Protein 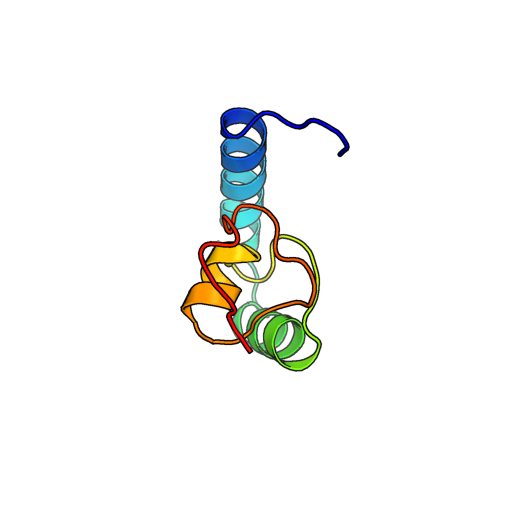AF-A0A7X9KKA4-F1 (afdb_monomer_lite)

pLDDT: mean 87.09, std 13.85, range [44.88, 97.62]

Sequence (70 aa):
PKAERPQARERREARARRLCIACPVLSECRSFARQHHEYGFWAGESEEDRHLAGFTVSAPIGVRARGIRA

Structure (mmCIF, N/CA/C/O backbone):
data_AF-A0A7X9KKA4-F1
#
_entry.id   AF-A0A7X9KKA4-F1
#
loop_
_atom_site.group_PDB
_atom_site.id
_atom_site.type_symbol
_atom_site.label_atom_id
_atom_site.label_alt_id
_atom_site.label_comp_id
_atom_site.label_asym_id
_atom_site.label_entity_id
_atom_site.label_seq_id
_atom_site.pdbx_PDB_ins_code
_atom_site.Cartn_x
_atom_site.Cartn_y
_atom_site.Cartn_z
_atom_site.occupancy
_atom_site.B_iso_or_equiv
_atom_site.auth_seq_id
_atom_site.auth_comp_id
_atom_site.auth_asym_id
_atom_site.auth_atom_id
_atom_site.pdbx_PDB_model_num
ATOM 1 N N . PRO A 1 1 ? 12.510 1.515 -7.263 1.00 61.78 1 PRO A N 1
ATOM 2 C CA . PRO A 1 1 ? 13.588 1.242 -8.249 1.00 61.78 1 PRO A CA 1
ATOM 3 C C . PRO A 1 1 ? 13.441 2.168 -9.462 1.00 61.78 1 PRO A C 1
ATOM 5 O O . PRO A 1 1 ? 12.342 2.267 -10.002 1.00 61.78 1 PRO A O 1
ATOM 8 N N . LYS A 1 2 ? 14.494 2.902 -9.850 1.00 52.62 2 LYS A N 1
ATOM 9 C CA . LYS A 1 2 ? 14.426 3.777 -11.034 1.00 52.62 2 LYS A CA 1
ATOM 10 C C . LYS A 1 2 ? 14.416 2.903 -12.301 1.00 52.62 2 LYS A C 1
ATOM 12 O O . LYS A 1 2 ? 15.195 1.961 -12.382 1.00 52.62 2 LYS A O 1
ATOM 17 N N . ALA A 1 3 ? 13.524 3.207 -13.249 1.00 69.25 3 ALA A N 1
ATOM 18 C CA . ALA A 1 3 ? 13.349 2.496 -14.528 1.00 69.25 3 ALA A CA 1
ATOM 19 C C . ALA A 1 3 ? 12.904 1.016 -14.442 1.00 69.25 3 ALA A C 1
ATOM 21 O O . ALA A 1 3 ? 13.242 0.200 -15.301 1.00 69.25 3 ALA A O 1
ATOM 22 N N . GLU A 1 4 ? 12.122 0.644 -13.428 1.00 77.94 4 GLU A N 1
ATOM 23 C CA . GLU A 1 4 ? 11.567 -0.708 -13.362 1.00 77.94 4 GLU A CA 1
ATOM 24 C C . GLU A 1 4 ? 10.544 -0.982 -14.473 1.00 77.94 4 GLU A C 1
ATOM 26 O O . GLU A 1 4 ? 9.643 -0.183 -14.729 1.00 77.94 4 GLU 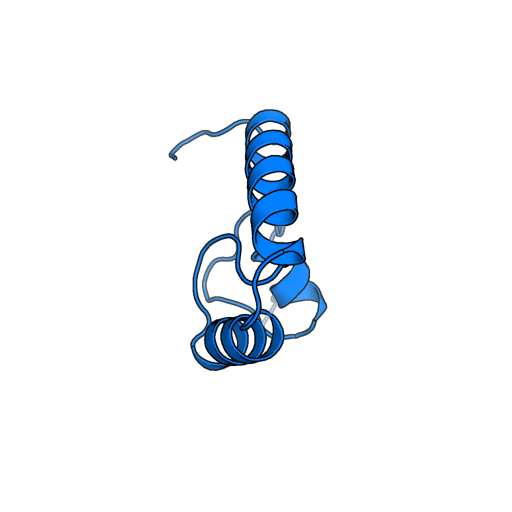A O 1
ATOM 31 N N . ARG A 1 5 ? 10.655 -2.152 -15.113 1.00 81.69 5 ARG A N 1
ATOM 32 C CA . ARG A 1 5 ? 9.687 -2.612 -16.115 1.00 81.69 5 ARG A CA 1
ATOM 33 C C . ARG A 1 5 ? 8.349 -2.988 -15.459 1.00 81.69 5 ARG A C 1
ATOM 35 O O . ARG A 1 5 ? 8.378 -3.672 -14.434 1.00 81.69 5 ARG A O 1
ATOM 42 N N . PRO A 1 6 ? 7.193 -2.685 -16.082 1.00 82.75 6 PRO A N 1
ATOM 43 C CA . PRO A 1 6 ? 5.874 -3.038 -15.542 1.00 82.75 6 PRO A CA 1
ATOM 44 C C . PRO A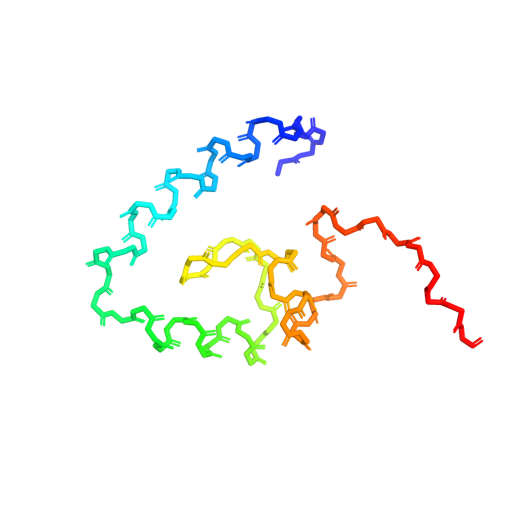 1 6 ? 5.740 -4.509 -15.115 1.00 82.75 6 PRO A C 1
ATOM 46 O O . PRO A 1 6 ? 5.318 -4.782 -13.997 1.00 82.75 6 PRO A O 1
ATOM 49 N N . GLN A 1 7 ? 6.233 -5.462 -15.918 1.00 86.00 7 GLN A N 1
ATOM 50 C CA . GLN A 1 7 ? 6.145 -6.887 -15.558 1.00 86.00 7 GLN A CA 1
ATOM 51 C C . GLN A 1 7 ? 6.982 -7.253 -14.319 1.00 86.00 7 GLN A C 1
ATOM 53 O O . GLN A 1 7 ? 6.670 -8.202 -13.604 1.00 86.00 7 GLN A O 1
ATOM 58 N N . ALA A 1 8 ? 8.093 -6.549 -14.071 1.00 88.75 8 ALA A N 1
ATOM 59 C CA . ALA A 1 8 ? 8.903 -6.778 -12.874 1.00 88.75 8 ALA A CA 1
ATOM 60 C C . ALA A 1 8 ? 8.171 -6.289 -11.617 1.00 88.75 8 ALA A C 1
ATOM 62 O O . ALA A 1 8 ? 8.174 -6.988 -10.600 1.00 88.75 8 ALA A O 1
ATOM 63 N N . ARG A 1 9 ? 7.471 -5.155 -11.732 1.00 88.62 9 ARG A N 1
ATOM 64 C CA . ARG A 1 9 ? 6.603 -4.627 -10.681 1.00 88.62 9 ARG A CA 1
ATOM 65 C C . ARG A 1 9 ? 5.463 -5.592 -10.362 1.00 88.62 9 ARG A C 1
ATOM 67 O O . ARG A 1 9 ? 5.331 -5.974 -9.203 1.00 88.62 9 ARG A O 1
ATOM 74 N N . GLU A 1 10 ? 4.726 -6.059 -11.370 1.00 89.31 10 GLU A N 1
ATOM 75 C CA . GLU A 1 10 ? 3.634 -7.033 -11.193 1.00 89.31 10 GLU A CA 1
ATOM 76 C C . GLU A 1 10 ? 4.106 -8.292 -10.455 1.00 89.31 10 GLU A C 1
ATOM 78 O O . GLU A 1 10 ? 3.460 -8.753 -9.514 1.00 89.31 10 GLU A O 1
ATOM 83 N N . ARG A 1 11 ? 5.283 -8.831 -10.810 1.00 92.56 11 ARG A N 1
ATOM 84 C CA . ARG A 1 11 ? 5.855 -9.994 -10.110 1.00 92.56 11 ARG A CA 1
ATOM 85 C C . ARG A 1 11 ? 6.180 -9.704 -8.643 1.00 92.56 11 ARG A C 1
ATOM 87 O O . ARG A 1 11 ? 5.953 -10.568 -7.793 1.00 92.56 11 ARG A O 1
ATOM 94 N N . ARG A 1 12 ? 6.713 -8.519 -8.323 1.00 92.12 12 ARG A N 1
ATOM 95 C CA . ARG A 1 12 ? 6.981 -8.127 -6.927 1.00 92.12 12 ARG A CA 1
ATOM 96 C C . ARG A 1 12 ? 5.688 -7.951 -6.139 1.00 92.12 12 ARG A C 1
ATOM 98 O O . ARG A 1 12 ? 5.603 -8.448 -5.018 1.00 92.12 12 ARG A O 1
ATOM 105 N N . GLU A 1 13 ? 4.690 -7.301 -6.722 1.00 94.19 13 GLU A N 1
ATOM 106 C CA . GLU A 1 13 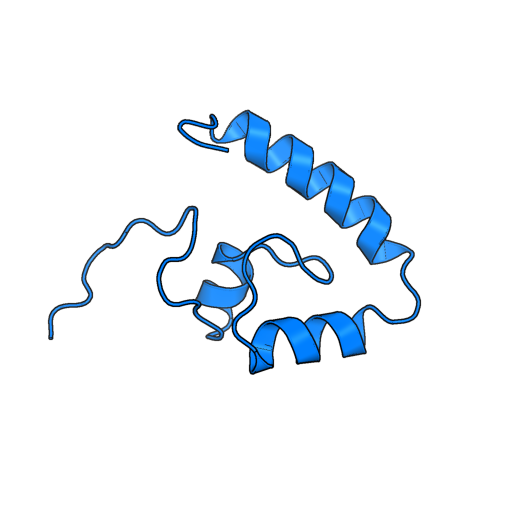? 3.386 -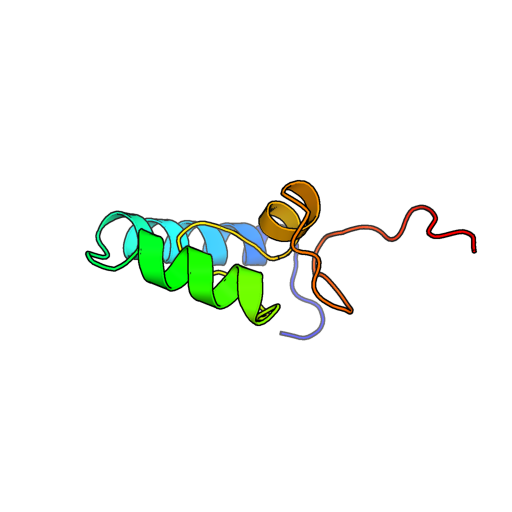7.092 -6.088 1.00 94.19 13 GLU A CA 1
ATOM 107 C C . GLU A 1 13 ? 2.638 -8.415 -5.891 1.00 94.19 13 GLU A C 1
ATOM 109 O O . GLU A 1 13 ? 2.083 -8.646 -4.821 1.00 94.19 13 GLU A O 1
ATOM 114 N N . ALA A 1 14 ? 2.715 -9.353 -6.840 1.00 93.81 14 ALA A N 1
ATOM 115 C CA . ALA A 1 14 ? 2.167 -10.700 -6.674 1.00 93.81 14 ALA A CA 1
ATOM 116 C C . ALA A 1 14 ? 2.821 -11.454 -5.503 1.00 93.81 14 ALA A C 1
ATOM 118 O O . ALA A 1 14 ? 2.135 -12.143 -4.743 1.00 93.81 14 ALA A O 1
ATOM 119 N N . ARG A 1 15 ? 4.141 -11.309 -5.315 1.00 95.00 15 ARG A N 1
ATOM 120 C CA . ARG A 1 15 ? 4.844 -11.878 -4.155 1.00 95.00 15 ARG A CA 1
ATOM 121 C C . ARG A 1 15 ? 4.400 -11.215 -2.850 1.00 95.00 15 ARG A C 1
ATOM 123 O O . ARG A 1 15 ? 4.133 -11.926 -1.886 1.00 95.00 15 ARG A O 1
ATOM 130 N N . ALA A 1 16 ? 4.290 -9.888 -2.826 1.00 95.69 16 ALA A N 1
ATOM 131 C CA . ALA A 1 16 ? 3.829 -9.144 -1.654 1.00 95.69 16 ALA A CA 1
ATOM 132 C C . ALA A 1 16 ? 2.381 -9.503 -1.283 1.00 95.69 16 ALA A C 1
ATOM 134 O O . ALA A 1 16 ? 2.085 -9.748 -0.117 1.00 95.69 16 ALA A O 1
ATOM 135 N N . ARG A 1 17 ? 1.497 -9.651 -2.275 1.00 95.94 17 ARG A N 1
ATOM 136 C CA . ARG A 1 17 ? 0.098 -10.056 -2.083 1.00 95.94 17 ARG A CA 1
ATOM 137 C C . ARG A 1 17 ? -0.026 -11.380 -1.335 1.00 95.94 17 ARG A C 1
ATOM 139 O O . ARG A 1 17 ? -0.843 -11.478 -0.427 1.00 95.94 17 ARG A O 1
ATOM 146 N N . ARG A 1 18 ? 0.804 -12.375 -1.672 1.00 96.00 18 ARG A N 1
ATOM 147 C CA . ARG A 1 18 ? 0.819 -13.673 -0.971 1.00 96.00 18 ARG A CA 1
ATOM 148 C C . ARG A 1 18 ? 1.137 -13.523 0.516 1.00 96.00 18 ARG A C 1
ATOM 150 O O . ARG A 1 18 ? 0.533 -14.213 1.325 1.00 96.00 18 ARG A O 1
ATOM 157 N N . LEU A 1 19 ? 2.044 -12.610 0.869 1.00 95.50 19 LEU A N 1
ATOM 158 C CA . LEU A 1 19 ? 2.368 -12.313 2.267 1.00 95.50 19 LEU A CA 1
ATOM 159 C C . LEU A 1 19 ? 1.215 -11.585 2.962 1.00 95.50 19 LEU A C 1
ATOM 161 O O . LEU A 1 19 ? 0.853 -11.937 4.079 1.00 95.50 19 LEU A O 1
ATOM 165 N N . CYS A 1 20 ? 0.607 -10.605 2.289 1.00 96.25 20 CYS A N 1
ATOM 166 C CA . CYS A 1 20 ? -0.514 -9.857 2.849 1.00 96.25 20 CYS A CA 1
ATOM 167 C C . CYS A 1 20 ? -1.714 -10.758 3.167 1.00 96.25 20 CYS A C 1
ATOM 169 O O . CYS A 1 20 ? -2.304 -10.593 4.225 1.00 96.25 20 CYS A O 1
ATOM 171 N N . ILE A 1 21 ? -2.054 -11.726 2.309 1.00 94.25 21 ILE A N 1
ATOM 172 C CA . ILE A 1 21 ? -3.216 -12.615 2.519 1.00 94.25 21 ILE A CA 1
ATOM 173 C C . ILE A 1 21 ? -3.125 -13.397 3.839 1.00 94.25 21 ILE A C 1
ATOM 175 O O . ILE A 1 21 ? -4.146 -13.637 4.474 1.00 94.25 21 ILE A O 1
ATOM 179 N N . ALA A 1 22 ? -1.917 -13.766 4.270 1.00 95.81 22 ALA A N 1
ATOM 180 C CA . ALA A 1 22 ? -1.697 -14.477 5.528 1.00 95.81 22 ALA A CA 1
ATOM 181 C C . ALA A 1 22 ? -1.510 -13.539 6.739 1.00 95.81 22 ALA A C 1
ATOM 183 O O . ALA A 1 22 ? -1.288 -14.010 7.853 1.00 95.81 22 ALA A O 1
ATOM 184 N N . CYS A 1 23 ? -1.545 -12.218 6.541 1.00 96.94 23 CYS A N 1
ATOM 185 C CA . CYS A 1 23 ? -1.240 -11.248 7.585 1.00 96.94 23 CYS A CA 1
ATOM 186 C C . CYS A 1 23 ? -2.455 -11.021 8.508 1.00 96.94 23 CYS A C 1
ATOM 188 O O . CYS A 1 23 ? -3.501 -10.579 8.026 1.00 96.94 23 CYS A O 1
ATOM 190 N N . PRO A 1 24 ? -2.329 -11.235 9.833 1.00 97.56 24 PRO A N 1
ATOM 191 C CA . PRO A 1 24 ? -3.448 -11.083 10.770 1.00 97.56 24 PRO A CA 1
ATOM 192 C C . PRO A 1 24 ? -3.933 -9.631 10.905 1.00 97.56 24 PRO A C 1
ATOM 194 O O . PRO A 1 24 ? -5.091 -9.394 11.229 1.00 97.56 24 PRO A O 1
ATOM 197 N N . VAL A 1 25 ? -3.068 -8.655 10.615 1.00 97.62 25 VAL A N 1
ATOM 198 C CA . VAL A 1 25 ? -3.356 -7.214 10.737 1.00 97.62 25 VAL A CA 1
ATOM 199 C C . VAL A 1 25 ? -3.671 -6.557 9.392 1.00 97.62 25 VAL A C 1
ATOM 201 O O . VAL A 1 25 ? -3.541 -5.345 9.237 1.00 97.62 25 VAL A O 1
ATOM 204 N N . LEU A 1 26 ? -4.090 -7.336 8.388 1.00 96.75 26 LEU A N 1
ATOM 205 C CA . LEU A 1 26 ? -4.340 -6.835 7.033 1.00 96.75 26 LEU A CA 1
ATOM 206 C C . LEU A 1 26 ? -5.311 -5.640 7.006 1.00 96.75 26 LEU A C 1
ATOM 208 O O . LEU A 1 26 ? -5.067 -4.674 6.286 1.00 96.75 26 LEU A O 1
ATOM 212 N N . SER A 1 27 ? -6.378 -5.665 7.809 1.00 96.56 27 SER A N 1
ATOM 213 C CA . SER A 1 27 ? -7.356 -4.567 7.869 1.00 96.56 27 SER A CA 1
ATOM 214 C C . SER A 1 27 ? -6.772 -3.274 8.451 1.00 96.56 27 SER A C 1
ATOM 216 O O . SER A 1 27 ? -7.000 -2.182 7.925 1.00 96.56 27 SER A O 1
ATOM 218 N N . GLU A 1 28 ? -5.996 -3.389 9.527 1.00 97.56 28 GLU A N 1
ATOM 219 C CA . GLU A 1 28 ? -5.360 -2.249 10.187 1.00 97.56 28 GLU A CA 1
ATOM 220 C C . GLU A 1 28 ? -4.260 -1.655 9.302 1.00 97.56 28 GLU A C 1
ATOM 222 O O . GLU A 1 28 ? -4.262 -0.457 9.031 1.00 97.56 28 GLU A O 1
ATOM 227 N N . CYS A 1 29 ? -3.410 -2.512 8.729 1.00 97.56 29 CYS A N 1
ATOM 228 C CA . CYS A 1 29 ? -2.379 -2.141 7.761 1.00 97.56 29 CYS A CA 1
ATOM 229 C C . CYS A 1 29 ? -2.967 -1.397 6.548 1.00 97.56 29 CYS A C 1
ATOM 231 O O . CYS A 1 29 ? -2.406 -0.394 6.104 1.00 97.56 29 CYS A O 1
ATOM 233 N N . ARG A 1 30 ? -4.129 -1.839 6.043 1.00 97.00 30 ARG A N 1
ATOM 234 C CA . ARG A 1 30 ? -4.847 -1.156 4.955 1.00 97.00 30 ARG A CA 1
ATOM 235 C C . ARG A 1 30 ? -5.302 0.234 5.372 1.00 97.00 30 ARG A C 1
ATOM 237 O O . ARG A 1 30 ? -5.109 1.193 4.629 1.00 97.00 30 ARG A O 1
ATOM 244 N N . SER A 1 31 ? -5.927 0.327 6.540 1.00 97.19 31 SER A N 1
ATOM 245 C CA . SER A 1 31 ? -6.462 1.586 7.060 1.00 97.19 31 SER A CA 1
ATOM 246 C C . SER A 1 31 ? -5.342 2.599 7.276 1.00 97.19 31 SER A C 1
ATOM 248 O O . SER A 1 31 ? -5.457 3.736 6.827 1.00 97.19 31 SER A O 1
ATOM 250 N N . PHE A 1 32 ? -4.226 2.154 7.854 1.00 97.25 32 PHE A N 1
ATOM 251 C CA . PHE A 1 32 ? -3.029 2.961 8.052 1.00 97.25 32 PHE A CA 1
ATOM 252 C C . PHE A 1 32 ? -2.474 3.490 6.723 1.00 97.25 32 PHE A C 1
ATOM 254 O O . PHE A 1 32 ? -2.371 4.699 6.532 1.00 97.25 32 PHE A O 1
ATOM 261 N N . ALA A 1 33 ? -2.194 2.605 5.760 1.00 96.94 33 ALA A N 1
ATOM 262 C CA . ALA A 1 33 ? -1.603 3.005 4.482 1.00 96.94 33 ALA A CA 1
ATOM 263 C C . ALA A 1 33 ? -2.475 4.005 3.707 1.00 96.94 33 ALA A C 1
ATOM 265 O O . ALA A 1 33 ? -1.962 4.903 3.038 1.00 96.94 33 ALA A O 1
ATOM 266 N N . ARG A 1 34 ? -3.799 3.855 3.809 1.00 96.00 34 ARG A N 1
ATOM 267 C CA . ARG A 1 34 ? -4.776 4.763 3.203 1.00 96.00 34 ARG A CA 1
ATOM 268 C C . ARG A 1 34 ? -4.816 6.125 3.893 1.00 96.00 34 ARG A C 1
ATOM 270 O O . ARG A 1 34 ? -4.818 7.130 3.196 1.00 96.00 34 ARG A O 1
ATOM 277 N N . GLN A 1 35 ? -4.828 6.166 5.226 1.00 96.25 35 GLN A N 1
ATOM 278 C CA . GLN A 1 35 ? -4.879 7.417 5.998 1.00 96.25 35 GLN A CA 1
ATOM 279 C C . GLN A 1 35 ? -3.588 8.232 5.888 1.00 96.25 35 GLN A C 1
ATOM 281 O O . GLN A 1 35 ? -3.634 9.457 5.830 1.00 96.25 35 GLN A O 1
ATOM 286 N N . HIS A 1 36 ? -2.443 7.554 5.838 1.00 95.62 36 HIS A N 1
ATOM 287 C CA . HIS A 1 36 ? -1.128 8.194 5.796 1.00 95.62 36 HIS A CA 1
ATOM 288 C C . HIS A 1 36 ? -0.584 8.385 4.375 1.00 95.62 36 HIS A C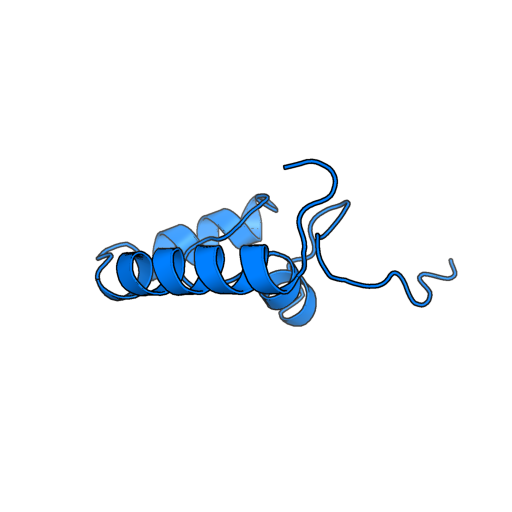 1
ATOM 290 O O . HIS A 1 36 ? 0.508 8.921 4.207 1.00 95.62 36 HIS A O 1
ATOM 296 N N . HIS A 1 37 ? -1.348 7.989 3.348 1.00 93.69 37 HIS A N 1
ATOM 297 C CA . HIS A 1 37 ? -0.942 8.069 1.942 1.00 93.69 37 HIS A CA 1
ATOM 298 C C . HIS A 1 37 ? 0.434 7.425 1.692 1.00 93.69 37 HIS A C 1
ATOM 300 O O . HIS A 1 37 ? 1.295 7.986 1.011 1.00 93.69 37 HIS A O 1
ATOM 306 N N . GLU A 1 38 ? 0.629 6.232 2.254 1.00 95.00 38 GLU A N 1
ATOM 307 C CA . GLU A 1 38 ? 1.901 5.516 2.185 1.00 95.00 38 GLU A CA 1
ATOM 308 C C . GLU A 1 38 ? 2.232 5.083 0.756 1.00 95.00 38 GLU A C 1
ATOM 310 O O . GLU A 1 38 ? 1.353 4.675 -0.009 1.00 95.00 38 GLU A O 1
ATOM 315 N N . TYR A 1 39 ? 3.516 5.114 0.398 1.00 92.50 39 TYR A N 1
ATOM 316 C CA . TYR A 1 39 ? 4.005 4.628 -0.895 1.00 92.50 39 TYR A CA 1
ATOM 317 C C . TYR A 1 39 ? 4.251 3.112 -0.866 1.00 92.50 39 TYR A C 1
ATOM 319 O O . TYR A 1 39 ? 4.595 2.525 0.159 1.00 92.50 39 TYR A O 1
ATOM 327 N N . GLY A 1 40 ? 4.117 2.461 -2.017 1.00 92.50 40 GLY A N 1
ATOM 328 C CA . GLY A 1 40 ? 4.370 1.038 -2.219 1.00 92.50 40 GLY A CA 1
ATOM 329 C C . GLY A 1 40 ? 3.134 0.143 -2.102 1.00 92.50 40 GLY A C 1
ATOM 330 O O . GLY A 1 40 ? 1.991 0.569 -2.285 1.00 92.50 40 GLY A O 1
ATOM 331 N N . PHE A 1 41 ? 3.376 -1.139 -1.829 1.00 94.94 41 PHE A N 1
ATOM 332 C CA . PHE A 1 41 ? 2.341 -2.168 -1.732 1.00 94.94 41 PHE A CA 1
ATOM 333 C C . PHE A 1 41 ? 1.992 -2.438 -0.268 1.00 94.94 41 PHE A C 1
ATOM 335 O O . PHE A 1 41 ? 2.858 -2.859 0.497 1.00 94.94 41 PHE A O 1
ATOM 342 N N . TRP A 1 42 ? 0.731 -2.236 0.102 1.00 96.62 42 TRP A N 1
ATOM 343 C CA . TRP A 1 42 ? 0.257 -2.324 1.482 1.00 96.62 42 TRP A CA 1
ATOM 344 C C . TRP A 1 42 ? -1.056 -3.094 1.548 1.00 96.62 42 TRP A C 1
ATOM 346 O O . TRP A 1 42 ? -1.977 -2.808 0.792 1.00 96.62 42 TRP A O 1
ATOM 356 N N . ALA A 1 43 ? -1.146 -4.075 2.451 1.00 96.81 43 ALA A N 1
ATOM 357 C CA . ALA A 1 43 ? -2.373 -4.831 2.736 1.00 96.81 43 ALA A CA 1
ATOM 358 C C . ALA A 1 43 ? -3.138 -5.377 1.504 1.00 96.81 43 ALA A C 1
ATOM 360 O O . ALA A 1 43 ? -4.370 -5.478 1.509 1.00 96.81 43 ALA A O 1
ATOM 361 N N . GLY A 1 44 ? -2.406 -5.751 0.450 1.00 95.44 44 GLY A N 1
ATOM 362 C CA . GLY A 1 44 ? -2.974 -6.257 -0.802 1.00 95.44 44 GLY A CA 1
ATOM 363 C C . GLY A 1 44 ? -3.195 -5.205 -1.895 1.00 95.44 44 GLY A C 1
ATOM 364 O O . GLY A 1 44 ? -3.597 -5.586 -2.992 1.00 95.44 44 GLY A O 1
ATOM 365 N N . GLU A 1 45 ? -2.908 -3.932 -1.623 1.00 95.19 45 GLU A N 1
ATOM 366 C CA . GLU A 1 45 ? -3.163 -2.792 -2.506 1.00 95.19 45 GLU A CA 1
ATOM 367 C C . GLU A 1 45 ? -1.851 -2.157 -2.975 1.00 95.19 45 GLU A C 1
ATOM 369 O O . GLU A 1 45 ? -0.969 -1.823 -2.174 1.00 95.19 45 GLU A O 1
ATOM 374 N N . SER A 1 46 ? -1.726 -1.948 -4.280 1.00 94.06 46 SER A N 1
ATOM 375 C CA . SER A 1 46 ? -0.723 -1.055 -4.858 1.00 94.06 46 SER A CA 1
ATOM 376 C C . SER A 1 46 ? -1.133 0.417 -4.690 1.00 94.06 46 SER A C 1
ATOM 378 O O . SER A 1 46 ? -2.256 0.732 -4.298 1.00 94.06 46 SER A O 1
ATOM 380 N N . GLU A 1 47 ? -0.226 1.344 -4.998 1.00 93.00 47 GLU A N 1
ATOM 381 C CA . GLU A 1 47 ? -0.555 2.778 -5.062 1.00 93.00 47 GLU A CA 1
ATOM 382 C C . GLU A 1 47 ? -1.656 3.084 -6.090 1.00 93.00 47 GLU A C 1
ATOM 384 O O . GLU A 1 47 ? -2.465 3.981 -5.874 1.00 93.00 47 GLU A O 1
ATOM 389 N N . GLU A 1 48 ? -1.705 2.325 -7.187 1.00 90.94 48 GLU A N 1
ATOM 390 C CA . GLU A 1 48 ? -2.740 2.450 -8.216 1.00 90.94 48 GLU A CA 1
ATOM 391 C C . GLU A 1 48 ? -4.093 1.949 -7.700 1.00 90.94 48 GLU A C 1
ATOM 393 O O . GLU A 1 48 ? -5.092 2.651 -7.836 1.00 90.94 48 GLU A O 1
ATOM 398 N N . ASP A 1 49 ? -4.121 0.801 -7.017 1.00 93.00 49 ASP A N 1
ATOM 399 C CA . ASP A 1 49 ? -5.342 0.292 -6.376 1.00 93.00 49 ASP A CA 1
ATOM 400 C C . ASP A 1 49 ? -5.880 1.295 -5.344 1.00 93.00 49 ASP A C 1
ATOM 402 O O . ASP A 1 49 ? -7.081 1.573 -5.300 1.00 93.00 49 ASP A O 1
ATOM 406 N N . ARG A 1 50 ? -4.987 1.888 -4.535 1.00 94.25 50 ARG A N 1
ATOM 407 C CA . ARG A 1 50 ? -5.360 2.928 -3.565 1.00 94.25 50 ARG A CA 1
ATOM 408 C C . ARG A 1 50 ? -5.857 4.198 -4.245 1.00 94.25 50 ARG A C 1
ATOM 410 O O . ARG A 1 50 ? -6.851 4.757 -3.789 1.00 94.25 50 ARG A O 1
ATOM 417 N N . HIS A 1 51 ? -5.232 4.621 -5.343 1.00 92.25 51 HIS A N 1
ATOM 418 C CA . HIS A 1 51 ? -5.702 5.750 -6.147 1.00 92.25 51 HIS A CA 1
ATOM 419 C C . HIS A 1 51 ? -7.126 5.518 -6.672 1.00 92.25 51 HIS A C 1
ATOM 421 O O . HIS A 1 51 ? -7.989 6.374 -6.484 1.00 92.25 51 HIS A O 1
ATOM 427 N N . LEU A 1 52 ? -7.402 4.341 -7.246 1.00 91.00 52 LEU A N 1
ATOM 428 C CA . LEU A 1 52 ? -8.739 3.964 -7.724 1.00 91.00 52 LEU A CA 1
ATOM 429 C C . LEU A 1 52 ? -9.772 3.883 -6.589 1.00 91.00 52 LEU A C 1
ATOM 431 O O . LEU A 1 52 ? -10.950 4.154 -6.809 1.00 91.00 52 LEU A O 1
ATOM 435 N N . ALA A 1 53 ? -9.335 3.557 -5.372 1.00 91.69 53 ALA A N 1
ATOM 436 C CA . ALA A 1 53 ? -10.164 3.568 -4.169 1.00 91.69 53 ALA A CA 1
ATOM 437 C C . ALA A 1 53 ? -10.332 4.965 -3.530 1.00 91.69 53 ALA A C 1
ATOM 439 O O . ALA A 1 53 ? -10.990 5.074 -2.496 1.00 91.69 53 ALA A O 1
ATOM 440 N N . GLY A 1 54 ? -9.745 6.021 -4.108 1.00 93.19 54 GLY A N 1
ATOM 441 C CA . GLY A 1 54 ? -9.833 7.403 -3.618 1.00 93.19 54 GLY A CA 1
ATOM 442 C C . GLY A 1 54 ? -8.747 7.819 -2.616 1.00 93.19 54 GLY A C 1
ATOM 443 O O . GLY A 1 54 ? -8.723 8.970 -2.194 1.00 93.19 54 GLY A O 1
ATOM 444 N N . PHE A 1 55 ? -7.810 6.934 -2.270 1.00 92.94 55 PHE A N 1
ATOM 445 C CA . PHE A 1 55 ? -6.714 7.179 -1.319 1.00 92.94 55 PHE A CA 1
ATOM 446 C C . PHE A 1 55 ? -5.408 7.484 -2.060 1.00 92.94 55 PHE A C 1
ATOM 448 O O . PHE A 1 55 ? -4.437 6.726 -2.022 1.00 92.94 55 PHE A O 1
ATOM 455 N N . THR A 1 56 ? -5.417 8.578 -2.818 1.00 90.25 56 THR A N 1
ATOM 456 C CA . THR A 1 56 ? -4.333 8.923 -3.744 1.00 90.25 56 THR A CA 1
ATOM 457 C C . THR A 1 56 ? -3.117 9.482 -3.009 1.00 90.25 56 THR A C 1
ATOM 459 O O . THR A 1 56 ? -3.223 10.466 -2.284 1.00 90.25 56 THR A O 1
ATOM 462 N N . VAL A 1 57 ? -1.943 8.895 -3.249 1.00 88.62 57 VAL A N 1
ATOM 463 C CA . VAL A 1 57 ? -0.655 9.468 -2.819 1.00 88.62 57 VAL A CA 1
ATOM 464 C C . VAL A 1 57 ? -0.225 10.595 -3.764 1.00 88.62 57 VAL A C 1
ATOM 466 O O . VAL A 1 57 ? -0.698 10.661 -4.893 1.00 88.62 57 VAL A O 1
ATOM 469 N N . SER A 1 58 ? 0.685 11.483 -3.350 1.00 85.12 58 SER A N 1
ATOM 470 C CA . SER A 1 58 ? 1.041 12.678 -4.145 1.00 85.12 58 SER A CA 1
ATOM 471 C C . SER A 1 58 ? 1.635 12.374 -5.532 1.00 85.12 58 SER A C 1
ATOM 473 O O . SER A 1 58 ? 1.491 13.199 -6.432 1.00 85.12 58 SER A O 1
ATOM 475 N N . ALA A 1 59 ? 2.293 11.226 -5.723 1.00 83.94 59 ALA A N 1
ATOM 476 C CA . ALA A 1 59 ? 2.851 10.808 -7.012 1.00 83.94 59 ALA A CA 1
ATOM 477 C C . ALA A 1 59 ? 2.720 9.282 -7.207 1.00 83.94 59 ALA A C 1
ATOM 479 O O . ALA A 1 59 ? 3.708 8.561 -7.054 1.00 83.94 59 ALA A O 1
ATOM 480 N N . PRO A 1 60 ? 1.513 8.770 -7.516 1.00 81.75 60 PRO A N 1
ATOM 481 C CA . PRO A 1 60 ? 1.256 7.336 -7.529 1.00 81.75 60 PRO A CA 1
ATOM 482 C C . PRO A 1 60 ? 1.952 6.646 -8.709 1.00 81.75 60 PRO A C 1
ATOM 484 O O . PRO A 1 60 ? 1.802 7.032 -9.872 1.00 81.75 60 PRO A O 1
ATOM 487 N N . ILE A 1 61 ? 2.695 5.578 -8.429 1.00 82.44 61 ILE A N 1
ATOM 488 C CA . ILE A 1 61 ? 3.383 4.770 -9.435 1.00 82.44 61 ILE A CA 1
ATOM 489 C C . ILE A 1 61 ? 2.347 3.967 -10.235 1.00 82.44 61 ILE A C 1
ATOM 491 O O . ILE A 1 61 ? 1.541 3.218 -9.684 1.00 82.44 61 ILE A O 1
ATOM 495 N N . GLY A 1 62 ? 2.424 4.033 -11.567 1.00 75.44 62 GLY A N 1
ATOM 496 C CA . GLY A 1 62 ? 1.567 3.273 -12.497 1.00 75.44 62 GLY A CA 1
ATOM 497 C C . GLY A 1 62 ? 0.336 4.024 -12.976 1.00 75.44 62 GLY A C 1
ATOM 498 O O . GLY A 1 62 ? -0.161 3.739 -14.062 1.00 75.44 62 GLY A O 1
ATOM 499 N N . VAL A 1 63 ? -0.076 5.063 -12.254 1.00 76.69 63 VAL A N 1
ATOM 500 C CA . VAL A 1 63 ? -1.154 5.940 -12.699 1.00 76.69 63 VAL A CA 1
ATOM 501 C C . VAL A 1 63 ? -0.595 6.868 -13.772 1.00 76.69 63 VAL A C 1
ATOM 503 O O . VAL A 1 63 ? 0.226 7.749 -13.513 1.00 76.69 63 VAL A O 1
ATOM 506 N N . ARG A 1 64 ? -1.025 6.676 -15.021 1.00 67.50 64 ARG A N 1
ATOM 507 C CA . ARG A 1 64 ? -0.771 7.673 -16.064 1.00 67.50 64 ARG A CA 1
ATOM 508 C C . ARG A 1 64 ? -1.559 8.919 -15.687 1.00 67.50 64 ARG A C 1
ATOM 510 O O . ARG A 1 64 ? -2.784 8.858 -15.669 1.00 67.50 64 ARG A O 1
ATOM 517 N N . ALA A 1 65 ? -0.874 10.034 -15.435 1.00 58.03 65 ALA A N 1
ATOM 518 C CA . ALA A 1 65 ? -1.497 11.341 -15.258 1.00 58.03 65 ALA A CA 1
ATOM 519 C C . ALA A 1 65 ? -2.233 11.751 -16.549 1.00 58.03 65 ALA A C 1
ATOM 521 O O . ALA A 1 65 ? -1.717 12.496 -17.379 1.00 58.03 65 ALA A O 1
ATOM 522 N N . ARG A 1 66 ? -3.438 11.224 -16.769 1.00 55.16 66 ARG A N 1
ATOM 523 C CA . ARG A 1 66 ? -4.379 11.768 -17.742 1.00 55.16 66 ARG A CA 1
ATOM 524 C C . ARG A 1 66 ? -5.269 12.748 -16.998 1.00 55.16 66 ARG A C 1
ATOM 526 O O . ARG A 1 66 ? -6.292 12.364 -16.458 1.00 55.16 66 ARG A O 1
ATOM 533 N N . GLY A 1 67 ? -4.830 14.005 -16.994 1.00 55.34 67 GLY A N 1
ATOM 534 C CA . GLY A 1 67 ? -5.672 15.167 -16.729 1.00 55.34 67 GLY A CA 1
ATOM 535 C C . GLY A 1 67 ? -6.146 15.330 -15.288 1.00 55.34 67 GLY A C 1
ATOM 536 O O . GLY A 1 67 ? -7.319 15.134 -15.010 1.00 55.34 67 GLY A O 1
ATOM 537 N N . ILE A 1 68 ? -5.278 15.843 -14.415 1.00 53.56 68 ILE A N 1
ATOM 538 C CA . ILE A 1 68 ? -5.739 16.849 -13.451 1.00 53.56 68 ILE A CA 1
ATOM 539 C C . ILE A 1 68 ? -5.542 18.183 -14.170 1.00 53.56 68 ILE A C 1
ATOM 541 O O . ILE A 1 68 ? -4.451 18.750 -14.161 1.00 53.56 68 ILE A O 1
ATOM 545 N N . ARG A 1 69 ? -6.558 18.621 -14.920 1.00 45.75 69 ARG A N 1
ATOM 546 C CA . ARG A 1 69 ? -6.674 20.046 -15.235 1.00 45.75 69 ARG A CA 1
ATOM 547 C C . ARG A 1 69 ? -7.263 20.691 -13.986 1.00 45.75 69 ARG A C 1
ATOM 549 O O . ARG A 1 69 ? -8.299 20.230 -13.513 1.00 45.75 69 ARG A O 1
ATOM 556 N N . ALA A 1 70 ? -6.526 21.659 -13.447 1.00 44.88 70 ALA A N 1
ATOM 557 C CA . ALA A 1 70 ? -7.047 22.640 -12.505 1.00 44.88 70 ALA A CA 1
ATOM 558 C C . ALA A 1 70 ? -8.233 23.398 -13.118 1.00 44.88 70 ALA A C 1
ATOM 560 O O . ALA A 1 70 ? -8.270 23.501 -14.371 1.00 44.88 70 ALA A O 1
#

Foldseek 3Di:
DPPDDPVVLVVVLVVVLVVLVPDPCLVVQVVVCLVVVPAQHTSSDHLVNSVVVVSHHPDGPPDDPPDPDD

Secondary structure (DSSP, 8-state):
-TT--HHHHHHHHHHHHHHHHT-TTHHHHHHHHHHTT--S-BTTB-HHHHHHTT---SS-TT--------

Radius of gyration: 12.75 Å; chains: 1; bounding box: 25×37×28 Å